Protein AF-A0A4S2KCW3-F1 (afdb_monomer)

Mean predicted aligned error: 10.36 Å

Secondary structure (DSSP, 8-state):
-HHHHHHHHHHTT-HHHHHHHHHHH-HHHHHSPPPTTT---HHHHHHHHT-HHHHHHHHHHHHHIIIIITSHHHHHHHHHHHHHHTT-HHHHHHHHHHHHHHHHHTT-HHHHHHHHHHHHHHHTTSSS-S-----

InterPro domains:
  IPR002110 Ankyrin repeat [PF12796] (7-97)
  IPR002110 Ankyrin repeat [SM00248] (1-30)
  IPR002110 Ankyrin repeat [SM00248] (38-68)
  IPR036770 Ankyrin repeat-containing domain superfamily [G3DSA:1.25.40.20] (1-129)
  IPR036770 Ankyrin repeat-containing domain superfamily [SSF48403] (3-117)

Solvent-accessible surface area (backbone atoms only — not comparable to full-atom values): 7385 Å² total; per-residue (Å²): 124,69,55,61,56,52,41,49,26,29,52,72,48,36,41,66,60,45,50,54,47,28,75,72,63,36,30,58,66,59,30,60,46,46,37,91,88,77,65,42,37,38,63,45,43,16,23,55,55,50,23,50,63,40,45,51,51,44,35,73,51,45,32,57,71,59,40,42,61,67,48,50,77,66,48,41,50,48,31,53,48,36,8,58,77,62,66,20,59,67,42,47,52,51,51,48,56,52,49,30,54,48,24,58,75,71,66,38,61,72,61,24,54,55,46,50,53,51,51,54,58,54,65,67,65,79,80,78,85,89,86,88,86,90,132

Radius of gyration: 16.73 Å; Cα contacts (8 Å, |Δi|>4): 155; chains: 1; bounding box: 40×28×60 Å

pLDDT: mean 73.14, std 10.76, range [40.44, 87.62]

Organism: NCBI:txid300112

Foldseek 3Di:
DVQCQLLVCLLVLPLPSLVVCCVVPFLLVSLPRARPVPRATSLLSNLLNLNLSSNCSSCVGQNCVSSCCVVDP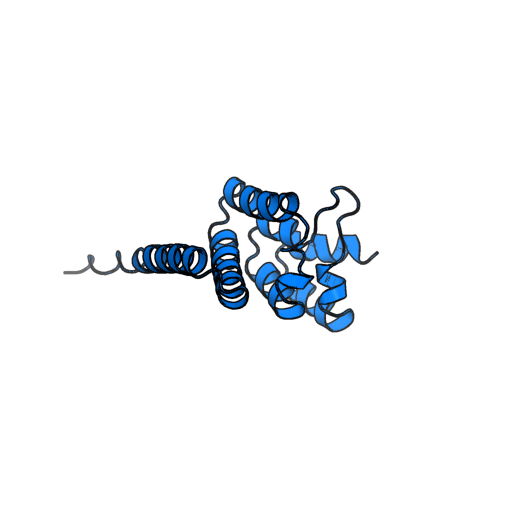VRVVSSCVSNVVNVSVSSVLVVLVSVLVVCVVVVVVVSNVVSVVVNVVVVVVPPPDDPPDDD

Nearest PDB structures (foldseek):
  4bsz-assembly1_B  TM=7.078E-01  e=1.217E-01  Saccharomyces cerevisiae W303
  4gyo-assembly3_B  TM=3.648E-01  e=5.103E+00  Bacillus subtilis subsp. subtilis str. 168
  4gyo-assembly2_A  TM=3.623E-01  e=5.360E+00  Bacillus subtilis subsp. subtilis str. 168

Structure (mmCIF, N/CA/C/O backbone):
data_AF-A0A4S2KCW3-F1
#
_entry.id   AF-A0A4S2KCW3-F1
#
loop_
_atom_site.group_PDB
_atom_site.id
_atom_site.type_symbol
_atom_site.label_atom_id
_atom_site.label_alt_id
_atom_site.label_comp_id
_atom_site.label_asym_id
_atom_site.label_entity_id
_atom_site.label_seq_id
_atom_site.pdbx_PDB_ins_code
_atom_site.Cartn_x
_atom_site.Cartn_y
_atom_site.Cartn_z
_atom_site.occupancy
_atom_site.B_iso_or_equiv
_atom_site.auth_seq_id
_atom_site.auth_comp_id
_atom_site.auth_asym_id
_atom_site.auth_atom_id
_atom_site.pdbx_PDB_model_num
ATOM 1 N N . ASN A 1 1 ? -4.212 -3.867 21.938 1.00 51.47 1 ASN A N 1
ATOM 2 C CA . ASN A 1 1 ? -3.133 -4.257 21.004 1.00 51.47 1 ASN A CA 1
ATOM 3 C C . ASN A 1 1 ? -3.520 -3.880 19.581 1.00 51.47 1 ASN A C 1
ATOM 5 O O . ASN A 1 1 ? -4.220 -4.643 18.932 1.00 51.47 1 ASN A O 1
ATOM 9 N N . LEU A 1 2 ? -3.117 -2.688 19.122 1.00 57.19 2 LEU A N 1
ATOM 10 C CA . LEU A 1 2 ? -3.428 -2.172 17.776 1.00 57.19 2 LEU A CA 1
ATOM 11 C C . LEU A 1 2 ? -2.766 -3.008 16.664 1.00 57.19 2 LEU A C 1
ATOM 13 O O . LEU A 1 2 ? -3.292 -3.110 15.560 1.00 57.19 2 LEU A O 1
ATOM 17 N N . PHE A 1 3 ? -1.643 -3.648 17.009 1.00 63.75 3 PHE A N 1
ATOM 18 C CA . PHE A 1 3 ? -0.796 -4.445 16.127 1.00 63.75 3 PHE A CA 1
ATOM 19 C C . PHE A 1 3 ? -1.596 -5.467 15.314 1.00 63.75 3 PHE A C 1
ATOM 21 O O . PHE A 1 3 ? -1.560 -5.430 14.093 1.00 63.75 3 PHE A O 1
ATOM 28 N N . SER A 1 4 ? -2.394 -6.323 15.956 1.00 71.88 4 SER A N 1
ATOM 29 C CA . SER A 1 4 ? -3.149 -7.356 15.234 1.00 71.88 4 SER A CA 1
ATOM 30 C C . SER A 1 4 ? -4.303 -6.778 14.404 1.00 71.88 4 SER A C 1
ATOM 32 O O . SER A 1 4 ? -4.572 -7.268 13.314 1.00 71.88 4 SER A O 1
ATOM 34 N N . ALA A 1 5 ? -4.945 -5.697 14.862 1.00 79.56 5 ALA A N 1
ATOM 35 C CA . ALA A 1 5 ? -6.100 -5.121 14.171 1.00 79.56 5 ALA A CA 1
ATOM 36 C C . ALA A 1 5 ? -5.727 -4.498 12.816 1.00 79.56 5 ALA A C 1
ATOM 38 O O . ALA A 1 5 ? -6.424 -4.729 11.831 1.00 79.56 5 ALA A O 1
ATOM 39 N N . VAL A 1 6 ? -4.614 -3.755 12.749 1.00 81.00 6 VAL A N 1
ATOM 40 C CA . VAL A 1 6 ? -4.133 -3.157 11.492 1.00 81.00 6 VAL A CA 1
A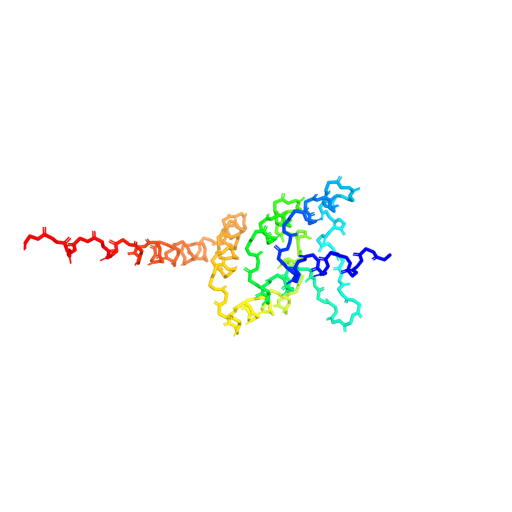TOM 41 C C . VAL A 1 6 ? -3.688 -4.245 10.513 1.00 81.00 6 VAL A C 1
ATOM 43 O O . VAL A 1 6 ? -4.139 -4.249 9.371 1.00 81.00 6 VAL A O 1
ATOM 46 N N . HIS A 1 7 ? -2.868 -5.203 10.961 1.00 79.38 7 HIS A N 1
ATOM 47 C CA . HIS A 1 7 ? -2.424 -6.307 10.104 1.00 79.38 7 HIS A CA 1
ATOM 48 C C . HIS A 1 7 ? -3.601 -7.146 9.605 1.00 79.38 7 HIS A C 1
ATOM 50 O O . HIS A 1 7 ? -3.631 -7.496 8.432 1.00 79.38 7 HIS A O 1
ATOM 56 N N . CYS A 1 8 ? -4.600 -7.418 10.449 1.00 83.44 8 CYS A N 1
ATOM 57 C CA . CYS A 1 8 ? -5.781 -8.173 10.047 1.00 83.44 8 CYS A CA 1
ATOM 58 C C . CYS A 1 8 ? -6.649 -7.388 9.051 1.00 83.44 8 CYS A C 1
ATOM 60 O O . CYS A 1 8 ? -7.092 -7.962 8.063 1.00 83.44 8 CYS A O 1
ATOM 62 N N . ALA A 1 9 ? -6.833 -6.076 9.244 1.00 85.81 9 ALA A N 1
ATOM 63 C CA . ALA A 1 9 ? -7.553 -5.231 8.289 1.00 85.81 9 ALA A CA 1
ATOM 64 C C . ALA A 1 9 ? -6.868 -5.209 6.915 1.00 85.81 9 ALA A C 1
ATOM 66 O O . ALA A 1 9 ? -7.537 -5.332 5.891 1.00 85.81 9 ALA A O 1
ATOM 67 N N . VAL A 1 10 ? -5.538 -5.103 6.893 1.00 82.69 10 VAL A N 1
ATOM 68 C CA . VAL A 1 10 ? -4.749 -5.122 5.658 1.00 82.69 10 VAL A CA 1
ATOM 69 C C . VAL A 1 10 ? -4.763 -6.502 5.000 1.00 82.69 10 VAL A C 1
ATOM 71 O O . VAL A 1 10 ? -5.007 -6.588 3.801 1.00 82.69 10 VAL A O 1
ATOM 74 N N . TYR A 1 11 ? -4.574 -7.568 5.780 1.00 81.88 11 TYR A N 1
ATOM 75 C CA . TYR A 1 11 ? -4.618 -8.955 5.311 1.00 81.88 11 TYR A CA 1
ATOM 76 C C . TYR A 1 11 ? -5.981 -9.319 4.714 1.00 81.88 11 TYR A C 1
ATOM 78 O O . TYR A 1 11 ? -6.052 -9.973 3.681 1.00 81.88 11 TYR A O 1
ATOM 86 N N . GLN A 1 12 ? -7.071 -8.847 5.325 1.00 84.81 12 GLN A N 1
ATOM 87 C CA . GLN A 1 12 ? -8.424 -9.010 4.786 1.00 84.81 12 GLN A CA 1
ATOM 88 C C . GLN A 1 12 ? -8.738 -8.053 3.623 1.00 84.81 12 GLN A C 1
ATOM 90 O O . GLN A 1 12 ? -9.825 -8.118 3.057 1.00 84.81 12 GLN A O 1
ATOM 95 N N . GLY A 1 13 ? -7.836 -7.127 3.285 1.00 83.00 13 GLY A N 1
ATOM 96 C CA . GLY A 1 13 ? -8.061 -6.119 2.250 1.00 83.00 13 GLY A CA 1
ATOM 97 C C . GLY A 1 13 ? -9.137 -5.082 2.598 1.00 83.00 13 GLY A C 1
ATOM 98 O O . GLY A 1 13 ? -9.658 -4.401 1.714 1.00 83.00 13 GLY A O 1
ATOM 99 N N . SER A 1 14 ? -9.478 -4.930 3.880 1.00 87.62 14 SER A N 1
ATOM 100 C CA . SER A 1 14 ? -10.515 -4.007 4.339 1.00 87.62 14 SER A CA 1
ATOM 101 C C . SER A 1 14 ? -9.985 -2.577 4.456 1.00 87.62 14 SER A C 1
ATOM 103 O O . SER A 1 14 ? -9.584 -2.107 5.526 1.00 87.62 14 SER A O 1
ATOM 105 N N . ALA A 1 15 ? -10.037 -1.859 3.334 1.00 85.81 15 ALA A N 1
ATOM 106 C CA . ALA A 1 15 ? -9.696 -0.440 3.251 1.00 85.81 15 ALA A CA 1
ATOM 107 C C . ALA A 1 15 ? -10.524 0.421 4.223 1.00 85.81 15 ALA A C 1
ATOM 109 O O . ALA A 1 15 ? -9.993 1.332 4.845 1.00 85.81 15 ALA A O 1
ATOM 110 N N . HIS A 1 16 ? -11.802 0.084 4.421 1.00 87.00 16 HIS A N 1
ATOM 111 C CA . HIS A 1 16 ? -12.693 0.839 5.302 1.00 87.00 16 HIS A CA 1
ATOM 112 C C . HIS A 1 16 ? -12.289 0.730 6.780 1.00 87.00 16 HIS A C 1
ATOM 114 O O . HIS A 1 16 ? -12.230 1.727 7.497 1.00 87.00 16 HIS A O 1
ATOM 120 N N . CYS A 1 17 ? -11.947 -0.479 7.244 1.00 87.06 17 CYS A N 1
ATOM 121 C CA . CYS A 1 17 ? -11.427 -0.662 8.600 1.00 87.06 17 CYS A CA 1
ATOM 122 C C . CYS A 1 17 ? -10.112 0.099 8.790 1.00 87.06 17 CYS A C 1
ATOM 124 O O . CYS A 1 17 ? -9.888 0.694 9.845 1.00 87.06 17 CYS A O 1
ATOM 126 N N . LEU A 1 18 ? -9.264 0.098 7.761 1.00 84.94 18 LEU A N 1
ATOM 127 C CA . LEU A 1 18 ? -7.993 0.804 7.774 1.00 84.94 18 LEU A CA 1
ATOM 128 C C . LEU A 1 18 ? -8.177 2.326 7.823 1.00 84.94 18 LEU A C 1
ATOM 130 O O . LEU A 1 18 ? -7.511 2.977 8.619 1.00 84.94 18 LEU A O 1
ATOM 134 N N . GLU A 1 19 ? -9.117 2.892 7.063 1.00 87.06 19 GLU A N 1
ATOM 135 C CA . GLU A 1 19 ? -9.470 4.318 7.138 1.00 87.06 19 GLU A CA 1
ATOM 136 C C . GLU A 1 19 ? -9.949 4.720 8.529 1.00 87.06 19 GLU A C 1
ATOM 138 O O . GLU A 1 19 ? -9.500 5.731 9.065 1.00 87.06 19 GLU A O 1
ATOM 143 N N . LEU A 1 20 ? -10.819 3.921 9.152 1.00 87.25 20 LEU A N 1
ATOM 144 C CA . LEU A 1 20 ? -11.282 4.191 10.514 1.00 87.25 20 LEU A CA 1
ATOM 145 C C . LEU A 1 20 ? -10.122 4.171 11.515 1.00 87.25 20 LEU A C 1
ATOM 147 O O . LEU A 1 20 ? -10.069 5.011 12.414 1.00 87.25 20 LEU A O 1
ATOM 151 N N . LEU A 1 21 ? -9.176 3.242 11.352 1.00 85.12 21 LEU A N 1
ATOM 152 C CA . LEU A 1 21 ? -7.959 3.175 12.163 1.00 85.12 21 LEU A CA 1
ATOM 153 C C . LEU A 1 21 ? -7.070 4.408 11.941 1.00 85.12 21 LEU A C 1
ATOM 155 O O . LEU A 1 21 ? -6.631 5.013 12.919 1.00 85.12 21 LEU A O 1
ATOM 159 N N . ILE A 1 22 ? -6.860 4.821 10.689 1.00 86.06 22 ILE A N 1
ATOM 160 C CA . ILE A 1 22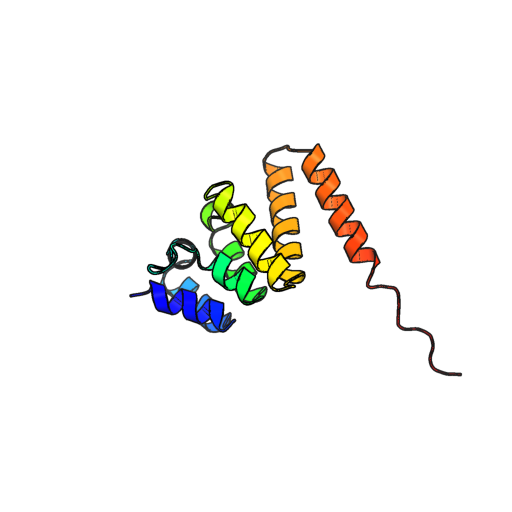 ? -6.087 6.021 10.331 1.00 86.06 22 ILE A CA 1
ATOM 161 C C . ILE A 1 22 ? -6.746 7.275 10.914 1.00 86.06 22 ILE A C 1
ATOM 163 O O . ILE A 1 22 ? -6.062 8.097 11.514 1.00 86.06 22 ILE A O 1
ATOM 167 N N . ASN A 1 23 ? -8.069 7.406 10.813 1.00 86.56 23 ASN A N 1
ATOM 168 C CA . ASN A 1 23 ? -8.805 8.556 11.337 1.00 86.56 23 ASN A CA 1
ATOM 169 C C . ASN A 1 23 ? -8.788 8.611 12.875 1.00 86.56 23 ASN A C 1
ATOM 171 O O . ASN A 1 23 ? -8.770 9.685 13.468 1.00 86.56 23 ASN A O 1
ATOM 175 N N . LYS A 1 24 ? -8.785 7.450 13.542 1.00 85.31 24 LYS A N 1
ATOM 176 C CA . LYS A 1 24 ? -8.852 7.361 15.008 1.00 85.31 24 LYS A CA 1
ATOM 177 C C . LYS A 1 24 ? -7.488 7.461 15.694 1.00 85.31 24 LYS A C 1
ATOM 179 O O . LYS A 1 24 ? -7.421 7.966 16.811 1.00 85.31 24 LYS A O 1
ATOM 184 N N . PHE A 1 25 ? -6.430 6.944 15.069 1.00 81.00 25 PHE A N 1
ATOM 185 C CA . PHE A 1 25 ? -5.090 6.832 15.667 1.00 81.00 25 PHE A CA 1
ATOM 186 C C . PHE A 1 25 ? -4.008 7.620 14.914 1.00 81.00 25 PHE A C 1
ATOM 188 O O .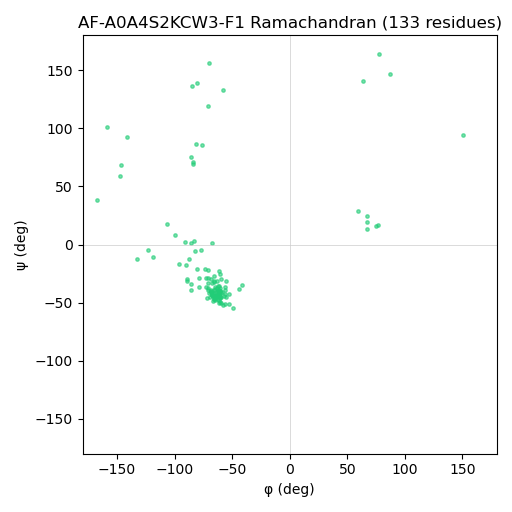 PHE A 1 25 ? -2.907 7.781 15.435 1.00 81.00 25 PHE A O 1
ATOM 195 N N . GLY A 1 26 ? -4.313 8.132 13.721 1.00 80.12 26 GLY A N 1
ATOM 196 C CA . GLY A 1 26 ? -3.363 8.792 12.829 1.00 80.12 26 GLY A CA 1
ATOM 197 C C . GLY A 1 26 ? -2.633 7.804 11.916 1.00 80.12 26 GLY A C 1
ATOM 198 O O . GLY A 1 26 ? -2.333 6.674 12.303 1.00 80.12 26 GLY A O 1
ATOM 199 N N . GLY A 1 27 ? -2.305 8.243 10.697 1.00 77.44 27 GLY A N 1
ATOM 200 C CA . GLY A 1 27 ? -1.630 7.411 9.692 1.00 77.44 27 GLY A CA 1
ATOM 201 C C . GLY A 1 27 ? -0.312 6.815 10.185 1.00 77.44 27 GLY A C 1
ATOM 202 O O . GLY A 1 27 ? -0.052 5.627 10.010 1.00 77.44 27 GLY A O 1
ATOM 203 N N . GLN A 1 28 ? 0.495 7.609 10.889 1.00 73.94 28 GLN A N 1
ATOM 204 C CA . GLN A 1 28 ? 1.797 7.171 11.396 1.00 73.94 28 GLN A CA 1
ATOM 205 C C . GLN A 1 28 ? 1.686 6.014 12.400 1.00 73.94 28 GLN A C 1
ATOM 207 O O . GLN A 1 28 ? 2.508 5.100 12.379 1.00 73.94 28 GLN A O 1
ATOM 212 N N . ALA A 1 29 ? 0.635 5.998 13.226 1.00 76.31 29 ALA A N 1
ATOM 213 C CA . ALA A 1 29 ? 0.374 4.907 14.165 1.00 76.31 29 ALA A CA 1
ATOM 214 C C . ALA A 1 29 ? -0.083 3.614 13.469 1.00 76.31 29 ALA A C 1
ATOM 216 O O . ALA A 1 29 ? 0.054 2.533 14.039 1.00 76.31 29 ALA A O 1
ATOM 217 N N . VAL A 1 30 ? -0.619 3.718 12.249 1.00 77.75 30 VAL A N 1
ATOM 218 C CA . VAL A 1 30 ? -1.065 2.587 11.423 1.00 77.75 30 VAL A CA 1
ATOM 219 C C . VAL A 1 30 ? 0.068 2.048 10.548 1.00 77.75 30 VAL A C 1
ATOM 221 O O . VAL A 1 30 ? 0.115 0.847 10.310 1.00 77.75 30 VAL A O 1
ATOM 224 N N . ALA A 1 31 ? 1.003 2.893 10.106 1.00 73.00 31 ALA A N 1
ATOM 225 C CA . ALA A 1 31 ? 2.105 2.485 9.230 1.00 73.00 31 ALA A CA 1
ATOM 226 C C . ALA A 1 31 ? 3.365 2.001 9.968 1.00 73.00 31 ALA A C 1
ATOM 228 O O . ALA A 1 31 ? 4.079 1.141 9.463 1.00 73.00 31 ALA A O 1
ATOM 229 N N . ALA A 1 32 ? 3.630 2.512 11.174 1.00 70.31 32 ALA A N 1
ATOM 230 C CA . ALA A 1 32 ? 4.787 2.123 11.983 1.00 70.31 32 ALA A CA 1
ATOM 231 C C . ALA A 1 32 ? 4.765 0.718 12.643 1.00 70.31 32 ALA A C 1
ATOM 233 O O . ALA A 1 32 ? 5.852 0.189 12.905 1.00 70.31 32 ALA A O 1
ATOM 234 N N . PRO A 1 33 ? 3.614 0.107 13.001 1.00 71.00 33 PRO A N 1
ATOM 235 C CA . PRO A 1 33 ? 3.611 -1.085 13.834 1.00 71.00 33 PRO A CA 1
ATOM 236 C C . PRO A 1 33 ? 4.141 -2.287 13.058 1.00 71.00 33 PRO A C 1
ATOM 238 O O . PRO A 1 33 ? 3.543 -2.704 12.076 1.00 71.00 33 PRO A O 1
ATOM 241 N N . ARG A 1 34 ? 5.235 -2.884 13.534 1.00 70.56 34 ARG A N 1
ATOM 242 C CA . ARG A 1 34 ? 5.715 -4.174 13.032 1.00 70.56 34 ARG A CA 1
ATOM 243 C C . ARG A 1 34 ? 4.928 -5.307 13.674 1.00 70.56 34 ARG A C 1
ATOM 245 O O . ARG A 1 34 ? 4.644 -5.272 14.874 1.00 70.56 34 ARG A O 1
ATOM 252 N N . ASP A 1 35 ? 4.586 -6.307 12.878 1.00 68.75 35 ASP A N 1
ATOM 253 C CA . ASP A 1 35 ? 4.010 -7.546 13.364 1.00 68.75 35 ASP A CA 1
ATOM 254 C C . ASP A 1 35 ? 4.957 -8.202 14.377 1.00 68.75 35 ASP A C 1
ATOM 256 O O . ASP A 1 35 ? 6.164 -8.292 14.156 1.00 68.75 35 ASP A O 1
ATOM 260 N N . SER A 1 36 ? 4.419 -8.638 15.512 1.00 60.53 36 SER A N 1
ATOM 261 C CA . SER A 1 36 ? 5.234 -9.185 16.603 1.00 60.53 36 SER A CA 1
ATOM 262 C C . SER A 1 36 ? 5.776 -10.582 16.290 1.00 60.53 36 SER A C 1
ATOM 264 O O . SER A 1 36 ? 6.760 -10.995 16.895 1.00 60.53 36 SER A O 1
ATOM 266 N N . SER A 1 37 ? 5.153 -11.298 15.351 1.00 63.22 37 SER A N 1
ATOM 267 C CA . SER A 1 37 ? 5.544 -12.646 14.924 1.00 63.22 37 SER A CA 1
ATOM 268 C C . SER A 1 37 ? 6.627 -12.633 13.847 1.00 63.22 37 SER A C 1
ATOM 270 O O . SER A 1 37 ? 7.526 -13.469 13.882 1.00 63.22 37 SER A O 1
ATOM 272 N N . CYS A 1 38 ? 6.561 -11.696 12.899 1.00 61.69 38 CYS A N 1
ATOM 273 C CA . CYS A 1 38 ? 7.458 -11.681 11.737 1.00 61.69 38 CYS A CA 1
ATOM 274 C C . CYS A 1 38 ? 8.273 -10.387 11.576 1.00 61.69 38 CYS A C 1
ATOM 276 O O . CYS A 1 38 ? 9.104 -10.298 10.677 1.00 61.69 38 CYS A O 1
ATOM 278 N N . GLY A 1 39 ? 8.052 -9.365 12.408 1.00 67.25 39 GLY A N 1
ATOM 279 C CA . GLY A 1 39 ? 8.727 -8.065 12.289 1.00 67.25 39 GLY A CA 1
ATOM 280 C C . GLY A 1 39 ? 8.332 -7.267 11.037 1.00 67.25 39 GLY A C 1
ATOM 281 O O . GLY A 1 39 ? 9.000 -6.286 10.687 1.00 67.25 39 GLY A O 1
ATOM 282 N N . LEU A 1 40 ? 7.262 -7.685 10.358 1.00 70.94 40 LEU A N 1
ATOM 283 C CA . LEU A 1 40 ? 6.806 -7.139 9.085 1.00 70.94 40 LEU A CA 1
ATOM 284 C C . LEU A 1 40 ? 5.919 -5.915 9.304 1.00 70.94 40 LEU A C 1
ATOM 286 O O . LEU A 1 40 ? 5.047 -5.922 10.160 1.00 70.94 40 LEU A O 1
ATOM 290 N N . LEU A 1 41 ? 6.131 -4.864 8.517 1.00 77.06 41 LEU A N 1
ATOM 291 C CA . LEU A 1 41 ? 5.201 -3.735 8.445 1.00 77.06 41 LEU A CA 1
ATOM 292 C C . LEU A 1 41 ? 3.884 -4.129 7.753 1.00 77.06 41 LEU A C 1
ATOM 294 O O . LEU A 1 41 ? 3.910 -5.008 6.885 1.00 77.06 41 LEU A O 1
ATOM 298 N N . PRO A 1 42 ? 2.776 -3.413 8.020 1.00 76.06 42 PRO A N 1
ATOM 299 C CA . PRO A 1 42 ? 1.496 -3.653 7.366 1.00 76.06 42 PRO A CA 1
ATOM 300 C C . PRO A 1 42 ? 1.589 -3.599 5.840 1.00 76.06 42 PRO A C 1
ATOM 302 O O . PRO A 1 42 ? 0.907 -4.365 5.171 1.00 76.06 42 PRO A O 1
ATOM 305 N N . LEU A 1 43 ? 2.491 -2.788 5.280 1.00 77.19 43 LEU A N 1
ATOM 306 C CA . LEU A 1 43 ? 2.719 -2.732 3.835 1.00 77.19 43 LEU A CA 1
ATOM 307 C C . LEU A 1 43 ? 3.239 -4.064 3.245 1.00 77.19 43 LEU A C 1
ATOM 309 O O . LEU A 1 43 ? 2.902 -4.399 2.118 1.00 77.19 43 LEU A O 1
ATOM 313 N N . HIS A 1 44 ? 4.005 -4.873 3.991 1.00 77.44 44 HIS A N 1
ATOM 314 C CA . HIS A 1 44 ? 4.433 -6.202 3.514 1.00 77.44 44 HIS A CA 1
ATOM 315 C C . HIS A 1 44 ? 3.272 -7.196 3.477 1.00 77.44 44 HIS A C 1
ATOM 317 O O . HIS A 1 44 ? 3.182 -8.039 2.582 1.00 77.44 44 HIS A O 1
ATOM 323 N N . VAL A 1 45 ? 2.386 -7.104 4.473 1.00 77.75 45 VAL A N 1
ATOM 324 C CA . VAL A 1 45 ? 1.168 -7.914 4.523 1.00 77.75 45 VAL A CA 1
ATOM 325 C C . VAL A 1 45 ? 0.245 -7.519 3.378 1.00 77.75 45 VAL A C 1
ATOM 327 O O . VAL A 1 45 ? -0.319 -8.395 2.734 1.00 77.75 45 VAL A O 1
ATOM 330 N N . GLU A 1 46 ? 0.155 -6.225 3.069 1.00 79.50 46 GLU A N 1
ATOM 331 C CA . GLU A 1 46 ? -0.570 -5.731 1.902 1.00 79.50 46 GLU A CA 1
ATOM 332 C C . GLU A 1 46 ? 0.008 -6.287 0.603 1.00 79.50 46 GLU A C 1
ATOM 334 O O . GLU A 1 46 ? -0.748 -6.860 -0.169 1.00 79.50 46 GLU A O 1
ATOM 339 N N . ALA A 1 47 ? 1.325 -6.208 0.401 1.00 76.94 47 ALA A N 1
ATOM 340 C CA . ALA A 1 47 ? 1.983 -6.737 -0.793 1.00 76.94 47 ALA A CA 1
ATOM 341 C C . ALA A 1 47 ? 1.767 -8.249 -0.972 1.00 76.94 47 ALA A C 1
ATOM 343 O O . ALA A 1 47 ? 1.732 -8.748 -2.094 1.00 76.94 47 ALA A O 1
ATOM 344 N N . SER A 1 48 ? 1.594 -8.982 0.131 1.00 75.25 48 SER A N 1
ATOM 345 C CA . SER A 1 48 ? 1.231 -10.403 0.099 1.00 75.25 48 SER A CA 1
ATOM 346 C C . SER A 1 48 ? -0.262 -10.618 -0.181 1.00 75.25 48 SER A C 1
ATOM 348 O O . SER A 1 48 ? -0.628 -11.562 -0.873 1.00 75.25 48 SER A O 1
ATOM 350 N N . ALA A 1 49 ? -1.128 -9.746 0.341 1.00 78.94 49 ALA A N 1
ATOM 351 C CA . ALA A 1 49 ? -2.578 -9.806 0.159 1.00 78.94 49 ALA A CA 1
ATOM 352 C C . ALA A 1 49 ? -3.060 -9.221 -1.185 1.00 78.94 49 ALA A C 1
ATOM 354 O O . ALA A 1 49 ? -4.165 -9.537 -1.618 1.00 78.94 49 ALA A O 1
ATOM 355 N N . GLY A 1 50 ? -2.267 -8.363 -1.833 1.00 73.81 50 GLY A N 1
ATOM 356 C CA . GLY A 1 50 ? -2.628 -7.664 -3.069 1.00 73.81 50 GLY A CA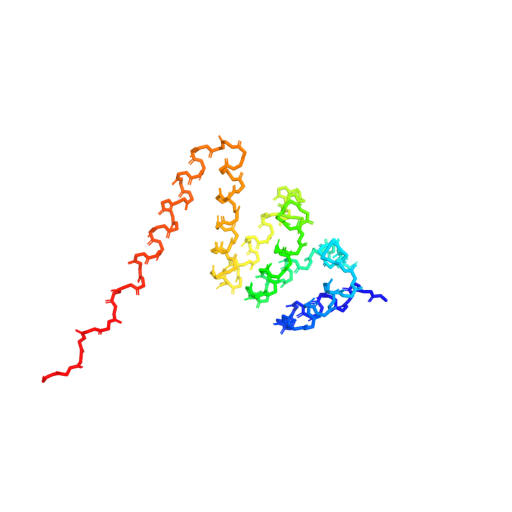 1
ATOM 357 C C . GLY A 1 50 ? -3.584 -6.486 -2.900 1.00 73.81 50 GLY A C 1
ATOM 358 O O . GLY A 1 50 ? -4.237 -6.074 -3.861 1.00 73.81 50 GLY A O 1
ATOM 359 N N . SER A 1 51 ? -3.744 -5.960 -1.685 1.00 81.31 51 SER A N 1
ATOM 360 C CA . SER A 1 51 ? -4.739 -4.916 -1.418 1.00 81.31 51 SER A CA 1
ATOM 361 C C . SER A 1 51 ? -4.220 -3.504 -1.711 1.00 81.31 51 SER A C 1
ATOM 363 O O . SER A 1 51 ? -4.008 -2.682 -0.815 1.00 81.31 51 SER A O 1
ATOM 365 N N . VAL A 1 52 ? -4.138 -3.187 -3.004 1.00 81.12 52 VAL A N 1
ATOM 366 C CA . VAL A 1 52 ? -3.742 -1.884 -3.581 1.00 81.12 52 VAL A CA 1
ATOM 367 C C . VAL A 1 52 ? -4.406 -0.699 -2.868 1.00 81.12 52 VAL A C 1
ATOM 369 O O . VAL A 1 52 ? -3.793 0.349 -2.659 1.00 81.12 52 VAL A O 1
ATOM 372 N N . LYS A 1 53 ? -5.677 -0.853 -2.470 1.00 83.94 53 LYS A N 1
ATOM 373 C CA . LYS A 1 53 ? -6.436 0.178 -1.746 1.00 83.94 53 LYS A CA 1
ATOM 374 C C . LYS A 1 53 ? -5.855 0.438 -0.358 1.00 83.94 53 LYS A C 1
ATOM 376 O O . LYS A 1 53 ? -5.657 1.594 0.006 1.00 83.94 53 LYS A O 1
ATOM 381 N N . CYS A 1 54 ? -5.555 -0.615 0.401 1.00 83.19 54 CYS A N 1
ATOM 382 C CA . CYS A 1 54 ? -4.905 -0.494 1.703 1.00 83.19 54 CYS A CA 1
ATOM 383 C C . CYS A 1 54 ? -3.507 0.125 1.564 1.00 83.19 54 CYS A C 1
ATOM 385 O O . CYS A 1 54 ? -3.155 1.001 2.354 1.00 83.19 54 CYS A O 1
ATOM 387 N N . ALA A 1 55 ? -2.754 -0.259 0.527 1.00 79.94 55 ALA A N 1
ATOM 388 C CA . ALA A 1 55 ? -1.439 0.305 0.221 1.00 79.94 55 ALA A CA 1
ATOM 389 C C . ALA A 1 55 ? -1.524 1.817 0.003 1.00 79.94 55 ALA A C 1
ATOM 391 O O . ALA A 1 55 ? -0.829 2.588 0.667 1.00 79.94 55 ALA A O 1
ATOM 392 N N . ARG A 1 56 ? -2.433 2.249 -0.887 1.00 82.75 56 ARG A N 1
ATOM 393 C CA . ARG A 1 56 ? -2.669 3.668 -1.188 1.00 82.75 56 ARG A CA 1
ATOM 394 C C . ARG A 1 56 ? -3.074 4.444 0.055 1.00 82.75 56 ARG A C 1
ATOM 396 O O . ARG A 1 56 ? -2.572 5.542 0.241 1.00 82.75 56 ARG A O 1
ATOM 403 N N . LEU A 1 57 ? -3.924 3.891 0.917 1.00 84.38 57 LEU A N 1
ATOM 404 C CA . LEU A 1 57 ? -4.333 4.557 2.156 1.00 84.38 57 LEU A CA 1
ATOM 405 C C . LEU A 1 57 ? -3.166 4.755 3.126 1.00 84.38 57 LEU A C 1
ATOM 407 O O . LEU A 1 57 ? -2.984 5.859 3.636 1.00 84.38 57 LEU A O 1
ATOM 411 N N . ILE A 1 58 ? -2.349 3.722 3.348 1.00 79.94 58 ILE A N 1
ATOM 412 C CA . ILE A 1 58 ? -1.169 3.813 4.221 1.00 79.94 58 ILE A CA 1
ATOM 413 C C . ILE A 1 58 ? -0.195 4.851 3.659 1.00 79.94 58 ILE A C 1
ATOM 415 O O . ILE A 1 58 ? 0.192 5.780 4.368 1.00 79.94 58 ILE A O 1
ATOM 419 N N . LEU A 1 59 ? 0.132 4.744 2.370 1.00 78.88 59 LEU A N 1
ATOM 420 C CA . LEU A 1 59 ? 1.039 5.658 1.678 1.00 78.88 59 LEU A CA 1
ATOM 421 C C . LEU A 1 59 ? 0.522 7.099 1.666 1.00 78.88 59 LEU A C 1
ATOM 423 O O . LEU A 1 59 ? 1.288 8.015 1.939 1.00 78.88 59 LEU A O 1
ATOM 427 N N . ASN A 1 60 ? -0.768 7.321 1.419 1.00 82.12 60 ASN A N 1
ATOM 428 C CA . ASN A 1 60 ? -1.363 8.657 1.442 1.00 82.12 60 ASN A CA 1
ATOM 429 C C . ASN A 1 60 ? -1.405 9.247 2.860 1.00 82.12 60 ASN A C 1
ATOM 431 O O . ASN A 1 60 ? -1.339 10.459 3.032 1.00 82.12 60 ASN A O 1
ATOM 435 N N . SER A 1 61 ? -1.508 8.397 3.884 1.00 80.94 61 SER A N 1
ATOM 436 C CA . SER A 1 61 ? -1.619 8.847 5.272 1.00 80.94 61 SER A CA 1
ATOM 437 C C . SER A 1 61 ? -0.292 9.265 5.911 1.00 80.94 61 SER A C 1
ATOM 439 O O . SER A 1 61 ? -0.305 10.093 6.820 1.00 80.94 61 SER A O 1
ATOM 441 N N . VAL A 1 62 ? 0.844 8.700 5.481 1.00 73.62 62 VAL A N 1
ATOM 442 C CA . VAL A 1 62 ? 2.158 8.960 6.114 1.00 73.62 62 VAL A CA 1
ATOM 443 C C . VAL A 1 62 ? 3.266 9.284 5.114 1.00 73.62 62 VAL A C 1
ATOM 445 O O . VAL A 1 62 ? 4.329 9.755 5.504 1.00 73.62 62 VAL A O 1
ATOM 448 N N . GLY A 1 63 ? 3.039 9.062 3.824 1.00 68.38 63 GLY A N 1
ATOM 449 C CA . GLY A 1 63 ? 4.073 9.136 2.801 1.00 68.38 63 GLY A CA 1
ATOM 450 C C . GLY A 1 63 ? 4.978 7.892 2.772 1.00 68.38 63 GLY A C 1
ATOM 451 O O . GLY A 1 63 ? 5.013 7.099 3.715 1.00 68.38 63 GLY A O 1
ATOM 452 N N . PRO A 1 64 ? 5.742 7.706 1.685 1.00 64.69 64 PRO A N 1
ATOM 453 C CA . PRO A 1 64 ? 6.561 6.520 1.440 1.00 64.69 64 PRO A CA 1
ATOM 454 C C . PRO A 1 64 ? 7.780 6.467 2.368 1.00 64.69 64 PRO A C 1
ATOM 456 O O . PRO A 1 64 ? 8.226 5.385 2.734 1.00 64.69 64 PRO A O 1
ATOM 459 N N . GLU A 1 65 ? 8.289 7.622 2.801 1.00 59.78 65 GLU A N 1
ATOM 460 C CA . GLU A 1 65 ? 9.396 7.716 3.760 1.00 59.78 65 GLU A CA 1
ATOM 461 C C . GLU A 1 65 ? 9.034 7.039 5.089 1.00 59.78 65 GLU A C 1
ATOM 463 O O . GLU A 1 65 ? 9.744 6.167 5.592 1.00 59.78 65 GLU A O 1
ATOM 468 N N . LEU A 1 66 ? 7.863 7.399 5.622 1.00 59.53 66 LEU A N 1
ATOM 469 C CA . LEU A 1 66 ? 7.393 6.974 6.938 1.00 59.53 66 LEU A CA 1
ATOM 470 C C . LEU A 1 66 ? 6.580 5.676 6.901 1.00 59.53 66 LEU A C 1
ATOM 472 O O . LEU A 1 66 ? 6.459 5.014 7.930 1.00 59.53 66 LEU A O 1
ATOM 476 N N . ALA A 1 67 ? 6.083 5.258 5.731 1.00 60.16 67 ALA A N 1
ATOM 477 C CA . ALA A 1 67 ? 5.476 3.938 5.530 1.00 60.16 67 ALA A CA 1
ATOM 478 C C . ALA A 1 67 ? 6.489 2.779 5.640 1.00 60.16 67 ALA A C 1
ATOM 480 O O . ALA A 1 67 ? 6.132 1.616 5.459 1.00 60.16 67 ALA A O 1
ATOM 481 N N . GLY A 1 68 ? 7.759 3.090 5.917 1.00 58.19 68 GLY A N 1
ATOM 482 C CA . GLY A 1 68 ? 8.832 2.120 6.082 1.00 58.19 68 GLY A CA 1
ATOM 483 C C . GLY A 1 68 ? 9.322 1.521 4.769 1.00 58.19 68 GLY A C 1
ATOM 484 O O . GLY A 1 68 ? 10.065 0.543 4.790 1.00 58.19 68 GLY A O 1
ATOM 485 N N . LEU A 1 69 ? 8.996 2.146 3.633 1.00 57.53 69 LEU A N 1
ATOM 486 C CA . LEU A 1 69 ? 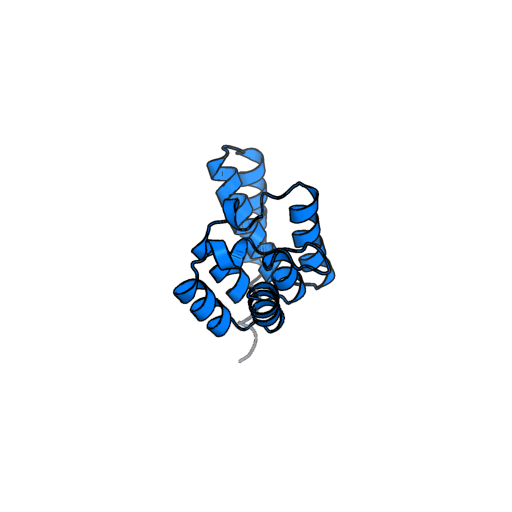9.630 1.850 2.347 1.00 57.53 69 LEU A CA 1
ATOM 487 C C . LEU A 1 69 ? 11.139 2.147 2.391 1.00 57.53 69 LEU A C 1
ATOM 489 O O . LEU A 1 69 ? 11.878 1.583 1.598 1.00 57.53 69 LEU A O 1
ATOM 493 N N . GLU A 1 70 ? 11.611 3.005 3.302 1.00 51.06 70 GLU A N 1
ATOM 494 C CA . GLU A 1 70 ? 13.043 3.235 3.558 1.00 51.06 70 GLU A CA 1
ATOM 495 C C . GLU A 1 70 ? 13.639 2.339 4.655 1.00 51.06 70 GLU A C 1
ATOM 497 O O . GLU A 1 70 ? 14.825 2.457 4.961 1.00 51.06 70 GLU A O 1
ATOM 502 N N . THR A 1 71 ? 12.869 1.414 5.244 1.00 52.25 71 THR A N 1
ATOM 503 C CA . THR A 1 71 ? 13.418 0.508 6.265 1.00 52.25 71 THR A CA 1
ATOM 504 C C . THR A 1 71 ? 14.259 -0.596 5.637 1.00 52.25 71 THR A C 1
ATOM 506 O O . THR A 1 71 ? 13.781 -1.700 5.406 1.00 52.25 71 THR A O 1
ATOM 509 N N . THR A 1 72 ? 15.531 -0.265 5.409 1.00 52.81 72 THR A N 1
ATOM 510 C CA . THR A 1 72 ? 16.612 -1.160 4.977 1.00 52.81 72 THR A CA 1
ATOM 511 C C . THR A 1 72 ? 16.364 -1.771 3.588 1.00 52.81 72 THR A C 1
ATOM 513 O O . THR A 1 72 ? 15.261 -2.166 3.217 1.00 52.81 72 THR A O 1
ATOM 516 N N . ASP A 1 73 ? 17.417 -1.880 2.790 1.00 57.62 73 ASP A N 1
ATOM 517 C CA . ASP A 1 73 ? 17.459 -2.624 1.518 1.00 57.62 73 ASP A CA 1
ATOM 518 C C . ASP A 1 73 ? 16.734 -3.984 1.590 1.00 57.62 73 ASP A C 1
ATOM 520 O O . ASP A 1 73 ? 16.036 -4.367 0.647 1.00 57.62 73 ASP A O 1
ATOM 524 N N . PHE A 1 74 ? 16.796 -4.661 2.740 1.00 59.09 74 PHE A N 1
ATOM 525 C CA . PHE A 1 74 ? 16.077 -5.907 2.997 1.00 59.09 74 PHE A CA 1
ATOM 526 C C . PHE A 1 74 ? 14.542 -5.776 2.979 1.00 59.09 74 PHE A C 1
ATOM 528 O O . PHE A 1 74 ? 13.885 -6.596 2.346 1.00 59.09 74 PHE A O 1
ATOM 535 N N . GLY A 1 75 ? 13.951 -4.760 3.621 1.00 62.41 75 GLY A N 1
ATOM 536 C CA . GLY A 1 75 ? 12.490 -4.608 3.715 1.00 62.41 75 GLY A CA 1
ATOM 537 C C . GLY A 1 75 ? 11.853 -4.243 2.376 1.00 62.41 75 GLY A C 1
ATOM 538 O O . GLY A 1 75 ? 10.858 -4.831 1.959 1.00 62.41 75 GLY A O 1
ATOM 539 N N . ARG A 1 76 ? 12.494 -3.337 1.634 1.00 65.69 76 ARG A N 1
ATOM 540 C CA . ARG A 1 76 ? 12.054 -2.940 0.288 1.00 65.69 76 ARG A CA 1
ATOM 541 C C . ARG A 1 76 ? 12.107 -4.104 -0.699 1.00 65.69 76 ARG A C 1
ATOM 543 O O . ARG A 1 76 ? 11.168 -4.314 -1.464 1.00 65.69 76 ARG A O 1
ATOM 550 N N . THR A 1 77 ? 13.192 -4.875 -0.641 1.00 65.62 77 THR A N 1
ATOM 551 C CA . THR A 1 77 ? 13.367 -6.076 -1.464 1.00 65.62 77 THR A CA 1
ATOM 552 C C . THR A 1 77 ? 12.353 -7.150 -1.087 1.00 65.62 77 THR A C 1
ATOM 554 O O . THR A 1 77 ? 11.758 -7.746 -1.980 1.00 65.62 77 THR A O 1
ATOM 557 N N . LEU A 1 78 ? 12.085 -7.356 0.210 1.00 67.62 78 LEU A N 1
ATOM 558 C CA . LEU A 1 78 ? 11.047 -8.281 0.674 1.00 67.62 78 LEU A CA 1
ATOM 559 C C . LEU A 1 78 ? 9.666 -7.897 0.147 1.00 67.62 78 LEU A C 1
ATOM 561 O O . LEU A 1 78 ? 8.908 -8.769 -0.255 1.00 67.62 78 LEU A O 1
ATOM 565 N N . LEU A 1 79 ? 9.342 -6.605 0.135 1.00 73.94 79 LEU A N 1
ATOM 566 C CA . LEU A 1 79 ? 8.042 -6.114 -0.312 1.00 73.94 79 LEU A CA 1
ATOM 567 C C . LEU A 1 79 ? 7.814 -6.390 -1.806 1.00 73.94 79 LEU A C 1
ATOM 569 O O . LEU A 1 79 ? 6.784 -6.950 -2.176 1.00 73.94 79 LEU A O 1
ATOM 573 N N . ILE A 1 80 ? 8.807 -6.071 -2.647 1.00 73.56 80 ILE A N 1
ATOM 574 C CA . ILE A 1 80 ? 8.779 -6.371 -4.090 1.00 73.56 80 ILE A CA 1
ATOM 575 C C . ILE A 1 80 ? 8.723 -7.878 -4.321 1.00 73.56 80 ILE A C 1
ATOM 577 O O . ILE A 1 80 ? 7.937 -8.344 -5.141 1.00 73.56 80 ILE A O 1
ATOM 581 N N . LEU A 1 81 ? 9.535 -8.644 -3.591 1.00 73.31 81 LEU A N 1
ATOM 582 C CA . LEU A 1 81 ? 9.588 -10.092 -3.731 1.00 73.31 81 LEU A CA 1
ATOM 583 C C . LEU A 1 81 ? 8.257 -10.739 -3.333 1.00 73.31 81 LEU A C 1
ATOM 585 O O . LEU A 1 81 ? 7.762 -11.583 -4.068 1.00 73.31 81 LEU A O 1
ATOM 589 N N . CYS A 1 82 ? 7.641 -10.324 -2.224 1.00 73.62 82 CYS A N 1
ATOM 590 C CA . CYS A 1 82 ? 6.320 -10.798 -1.812 1.00 73.62 82 CYS A CA 1
ATOM 591 C C . CYS A 1 82 ? 5.255 -10.466 -2.859 1.00 73.62 82 CYS A C 1
ATOM 593 O O . CYS A 1 82 ? 4.480 -11.349 -3.217 1.00 73.62 82 CYS A O 1
ATOM 595 N N . ALA A 1 83 ? 5.237 -9.241 -3.389 1.00 78.94 83 ALA A N 1
ATOM 596 C CA . ALA A 1 83 ? 4.295 -8.878 -4.442 1.00 78.94 83 ALA A CA 1
ATOM 597 C C . ALA A 1 83 ? 4.516 -9.717 -5.713 1.00 78.94 83 ALA A C 1
ATOM 599 O O . ALA A 1 83 ? 3.559 -10.236 -6.279 1.00 78.94 83 ALA A O 1
ATOM 600 N N . ALA A 1 84 ? 5.771 -9.931 -6.121 1.00 79.31 84 ALA A N 1
ATOM 601 C CA . ALA A 1 84 ? 6.115 -10.725 -7.301 1.00 79.31 84 ALA A CA 1
ATOM 602 C C . ALA A 1 84 ? 5.765 -12.210 -7.139 1.00 79.31 84 ALA A C 1
ATOM 604 O O . ALA A 1 84 ? 5.176 -12.804 -8.038 1.00 79.31 84 ALA A O 1
ATOM 605 N N . VAL A 1 85 ? 6.074 -12.804 -5.982 1.00 81.12 85 VAL A N 1
ATOM 606 C CA . VAL A 1 85 ? 5.767 -14.212 -5.678 1.00 81.12 85 VAL A CA 1
ATOM 607 C C . VAL A 1 85 ? 4.259 -14.454 -5.631 1.00 81.12 85 VAL A C 1
ATOM 609 O O . VAL A 1 85 ? 3.798 -15.498 -6.083 1.00 81.12 85 VAL A O 1
ATOM 612 N N . ASN A 1 86 ? 3.484 -13.489 -5.131 1.00 79.00 86 ASN A N 1
ATOM 613 C CA . ASN A 1 86 ? 2.023 -13.579 -5.094 1.00 79.00 86 ASN A CA 1
ATOM 614 C C . ASN A 1 86 ? 1.349 -13.104 -6.397 1.00 79.00 86 ASN A C 1
ATOM 616 O O . ASN A 1 86 ? 0.123 -13.100 -6.468 1.00 79.00 86 ASN A O 1
ATOM 620 N N . GLY A 1 87 ? 2.115 -12.696 -7.418 1.00 78.50 87 GLY A N 1
ATOM 621 C CA . GLY A 1 87 ? 1.578 -12.219 -8.698 1.00 78.50 87 GLY A CA 1
ATOM 622 C C . GLY A 1 87 ? 0.808 -10.896 -8.606 1.00 78.50 87 GLY A C 1
ATOM 623 O O . GLY A 1 87 ? -0.056 -10.618 -9.432 1.00 78.50 87 GLY A O 1
ATOM 624 N N . GLN A 1 88 ? 1.094 -10.076 -7.597 1.00 80.25 88 GLN A N 1
ATOM 625 C CA . GLN A 1 88 ? 0.395 -8.824 -7.321 1.00 80.25 88 GLN A CA 1
ATOM 626 C C . GLN A 1 88 ? 0.963 -7.676 -8.163 1.00 80.25 88 GLN A C 1
ATOM 628 O O . GLN A 1 88 ? 1.590 -6.751 -7.641 1.00 80.25 88 GLN A O 1
ATOM 633 N N . CYS A 1 89 ? 0.737 -7.727 -9.479 1.00 77.44 89 CYS A N 1
ATOM 634 C CA . CYS A 1 89 ? 1.229 -6.729 -10.438 1.00 77.44 89 CYS A CA 1
ATOM 635 C C . CYS A 1 89 ? 0.843 -5.297 -10.039 1.00 77.44 89 CYS A C 1
ATOM 637 O O . CYS A 1 89 ? 1.694 -4.415 -10.030 1.00 77.44 89 CYS A O 1
ATOM 639 N N . ASN A 1 90 ? -0.392 -5.084 -9.581 1.00 78.56 90 ASN A N 1
ATOM 640 C CA . ASN A 1 90 ? -0.871 -3.754 -9.198 1.00 78.56 90 ASN A CA 1
ATOM 641 C C . ASN A 1 90 ? -0.136 -3.173 -7.975 1.00 78.56 90 ASN A C 1
ATOM 643 O O . ASN A 1 90 ? -0.000 -1.956 -7.854 1.00 78.56 90 ASN A O 1
ATOM 647 N N . ALA A 1 91 ? 0.321 -4.020 -7.045 1.00 76.38 91 ALA A N 1
ATOM 648 C CA . ALA A 1 91 ? 1.115 -3.575 -5.898 1.00 76.38 91 ALA A CA 1
ATOM 649 C C . ALA A 1 91 ? 2.536 -3.180 -6.336 1.00 76.38 91 ALA A C 1
ATOM 651 O O . ALA A 1 91 ? 3.090 -2.199 -5.838 1.00 76.38 91 ALA A O 1
ATOM 652 N N . ILE A 1 92 ? 3.098 -3.905 -7.311 1.00 77.81 92 ILE A N 1
ATOM 653 C CA . ILE A 1 92 ? 4.390 -3.594 -7.936 1.00 77.81 92 ILE A CA 1
ATOM 654 C C . ILE A 1 92 ? 4.305 -2.280 -8.714 1.00 77.81 92 ILE A C 1
ATOM 656 O O . ILE A 1 92 ? 5.164 -1.423 -8.530 1.00 77.81 92 ILE A O 1
ATOM 660 N N . GLU A 1 93 ? 3.265 -2.091 -9.527 1.00 78.81 93 GLU A N 1
ATOM 661 C CA . GLU A 1 93 ? 3.016 -0.849 -10.269 1.00 78.81 93 GLU A CA 1
ATOM 662 C C . GLU A 1 93 ? 2.950 0.353 -9.337 1.00 78.81 93 GLU A C 1
ATOM 664 O O . GLU A 1 93 ? 3.694 1.312 -9.523 1.00 78.81 93 GLU A O 1
ATOM 669 N N . LEU A 1 94 ? 2.135 0.267 -8.281 1.00 77.75 94 LEU A N 1
ATOM 670 C CA . LEU A 1 94 ? 2.078 1.293 -7.246 1.00 77.75 94 LEU A CA 1
ATOM 671 C C . LEU A 1 94 ? 3.468 1.589 -6.696 1.00 77.75 94 LEU A C 1
ATOM 673 O O . LEU A 1 94 ? 3.898 2.739 -6.651 1.00 77.75 94 LEU A O 1
ATOM 677 N N . LEU A 1 95 ? 4.201 0.556 -6.290 1.00 76.44 95 LEU A N 1
ATOM 678 C CA . LEU A 1 95 ? 5.530 0.742 -5.733 1.00 76.44 95 LEU A CA 1
ATOM 679 C C . LEU A 1 95 ? 6.487 1.413 -6.729 1.00 76.44 95 LEU A C 1
ATOM 681 O O . LEU A 1 95 ? 7.289 2.246 -6.310 1.00 76.44 95 LEU A O 1
ATOM 685 N N . LEU A 1 96 ? 6.388 1.092 -8.023 1.00 77.50 96 LEU A N 1
ATOM 686 C CA . LEU A 1 96 ? 7.153 1.729 -9.097 1.00 77.50 96 LEU A CA 1
ATOM 687 C C . LEU A 1 96 ? 6.772 3.202 -9.279 1.00 77.50 96 LEU A C 1
ATOM 689 O O . LEU A 1 96 ? 7.676 4.034 -9.360 1.00 77.50 96 LEU A O 1
ATOM 693 N N . GLU A 1 97 ? 5.480 3.545 -9.291 1.00 78.19 97 GLU A N 1
ATOM 694 C CA . GLU A 1 97 ? 5.005 4.938 -9.346 1.00 78.19 97 GLU A CA 1
ATOM 695 C C . GLU A 1 97 ? 5.610 5.760 -8.195 1.00 78.19 97 GLU A C 1
ATOM 697 O O . GLU A 1 97 ? 6.137 6.860 -8.383 1.00 78.19 97 GLU A O 1
ATOM 702 N N . TRP A 1 98 ? 5.594 5.196 -6.987 1.00 73.94 98 TRP A N 1
ATOM 703 C CA . TRP A 1 98 ? 6.146 5.841 -5.797 1.00 73.94 98 TRP A CA 1
ATOM 704 C C . TRP A 1 98 ? 7.678 5.899 -5.815 1.00 73.94 98 TRP A C 1
ATOM 706 O O . TRP A 1 98 ? 8.263 6.914 -5.426 1.00 73.94 98 TRP A O 1
ATOM 716 N N . ALA A 1 99 ? 8.347 4.846 -6.287 1.00 75.44 99 ALA A N 1
ATOM 717 C CA . ALA A 1 99 ? 9.796 4.826 -6.458 1.00 75.44 99 ALA A CA 1
ATOM 718 C C . ALA A 1 99 ? 10.256 5.870 -7.483 1.00 75.44 99 ALA A C 1
ATOM 720 O O . ALA A 1 99 ? 11.273 6.525 -7.256 1.00 75.44 99 ALA A O 1
ATOM 721 N N . LEU A 1 100 ? 9.491 6.077 -8.559 1.00 77.50 100 LEU A N 1
ATOM 722 C CA . LEU A 1 100 ? 9.719 7.139 -9.535 1.00 77.50 100 LEU A CA 1
ATOM 723 C C . LEU A 1 100 ? 9.596 8.515 -8.874 1.00 77.50 100 LEU A C 1
ATOM 725 O O . LEU A 1 100 ? 10.494 9.344 -9.020 1.00 77.50 100 LEU A O 1
ATOM 729 N N . HIS A 1 101 ? 8.535 8.740 -8.094 1.00 75.88 101 HIS A N 1
ATOM 730 C CA . HIS A 1 101 ? 8.339 9.996 -7.368 1.00 75.88 101 HIS A CA 1
ATOM 731 C C . HIS A 1 101 ? 9.524 10.304 -6.436 1.00 75.88 101 HIS A C 1
ATOM 733 O O . HIS A 1 101 ? 10.064 11.413 -6.441 1.00 75.88 101 HIS A O 1
ATOM 739 N N . LEU A 1 102 ? 9.998 9.295 -5.699 1.00 73.25 102 LEU A N 1
ATOM 740 C CA . LEU A 1 102 ? 11.156 9.425 -4.817 1.00 73.25 102 LEU A CA 1
ATOM 741 C C . LEU A 1 102 ? 12.468 9.618 -5.595 1.00 73.25 102 LEU A C 1
ATOM 743 O O . LEU A 1 102 ? 13.308 10.415 -5.183 1.00 73.25 102 LEU A O 1
ATOM 747 N N . ALA A 1 103 ? 12.660 8.927 -6.723 1.00 77.44 103 ALA A N 1
ATOM 748 C CA . ALA A 1 103 ? 13.835 9.093 -7.581 1.00 77.44 103 ALA A CA 1
ATOM 749 C C . ALA A 1 103 ? 13.913 10.516 -8.155 1.00 77.44 103 ALA A C 1
ATOM 751 O O . ALA A 1 103 ? 14.989 11.121 -8.142 1.00 77.44 103 ALA A O 1
ATOM 752 N N . CYS A 1 104 ? 12.775 11.079 -8.573 1.00 78.19 104 CYS A N 1
ATOM 753 C CA . CYS A 1 104 ? 12.654 12.480 -8.973 1.00 78.19 104 CYS A CA 1
ATOM 754 C C . CYS A 1 104 ? 13.020 13.423 -7.817 1.00 78.19 104 CYS A C 1
ATOM 756 O O . CYS A 1 104 ? 13.822 14.340 -8.002 1.00 78.19 104 CYS A O 1
ATOM 758 N N . GLN A 1 105 ? 12.514 13.160 -6.608 1.00 78.50 105 GLN A N 1
ATOM 759 C CA . GLN A 1 105 ? 12.807 13.966 -5.418 1.00 78.50 105 GLN A CA 1
ATOM 760 C C . GLN A 1 105 ? 14.288 13.903 -5.003 1.00 78.50 105 GLN A C 1
ATOM 762 O O . GLN A 1 105 ? 14.875 14.917 -4.629 1.00 78.50 105 GLN A O 1
ATOM 767 N N . ARG A 1 106 ? 14.923 12.731 -5.117 1.00 75.38 106 ARG A N 1
ATOM 768 C CA . ARG A 1 106 ? 16.343 12.502 -4.791 1.00 75.38 106 ARG A CA 1
ATOM 769 C C . ARG A 1 106 ? 17.299 12.887 -5.933 1.00 75.38 106 ARG A C 1
ATOM 771 O O . ARG A 1 106 ? 18.503 12.714 -5.781 1.00 75.38 106 ARG A O 1
ATOM 778 N N . ARG A 1 107 ? 16.801 13.434 -7.054 1.00 74.12 107 ARG A N 1
ATOM 779 C CA . ARG A 1 107 ? 17.576 13.797 -8.265 1.00 74.12 107 ARG A CA 1
ATOM 780 C C . ARG A 1 107 ? 18.313 12.619 -8.922 1.00 74.12 107 ARG A C 1
ATOM 782 O O . ARG A 1 107 ? 19.340 12.805 -9.571 1.00 74.12 107 ARG A O 1
ATOM 789 N N . HIS A 1 108 ? 17.789 11.404 -8.792 1.00 78.44 108 HIS A N 1
ATOM 790 C CA . HIS A 1 108 ? 18.322 10.217 -9.464 1.00 78.44 108 HIS A CA 1
ATOM 791 C C . HIS A 1 108 ? 17.762 10.120 -10.892 1.00 78.44 108 HIS A C 1
ATOM 793 O O . HIS A 1 108 ? 16.947 9.250 -11.201 1.00 78.44 108 HIS A O 1
ATOM 799 N N . SER A 1 109 ? 18.205 11.021 -11.772 1.00 77.62 109 SER A N 1
ATOM 800 C CA . SER A 1 109 ? 17.653 11.205 -13.123 1.00 77.62 109 SER A CA 1
ATOM 801 C C . SER A 1 109 ? 17.661 9.926 -13.968 1.00 77.62 109 SER A C 1
ATOM 803 O O . SER A 1 109 ? 16.690 9.641 -14.656 1.00 77.62 109 SER A O 1
ATOM 805 N N . ALA A 1 110 ? 18.724 9.118 -13.877 1.00 78.00 110 ALA A N 1
ATOM 806 C CA . ALA A 1 110 ? 18.841 7.875 -14.643 1.00 78.00 110 ALA A CA 1
ATOM 807 C C . ALA A 1 110 ? 17.832 6.800 -14.198 1.00 78.00 110 ALA A C 1
ATOM 809 O O . ALA A 1 110 ? 17.225 6.134 -15.033 1.00 78.00 110 ALA A O 1
ATOM 810 N N . ALA A 1 111 ? 17.621 6.655 -12.885 1.00 75.81 111 ALA A N 1
ATOM 811 C CA . ALA A 1 111 ? 16.637 5.717 -12.349 1.00 75.81 111 ALA A CA 1
ATOM 812 C C . ALA A 1 111 ? 15.207 6.172 -12.672 1.00 75.81 111 ALA A C 1
ATOM 814 O O . ALA A 1 111 ? 14.375 5.352 -13.050 1.00 75.81 111 ALA A O 1
ATOM 815 N N . ALA A 1 112 ? 14.943 7.480 -12.588 1.00 79.38 112 ALA A N 1
ATOM 816 C CA . ALA A 1 112 ? 13.653 8.055 -12.946 1.00 79.38 112 ALA A CA 1
ATOM 817 C C . ALA A 1 112 ? 13.311 7.824 -14.429 1.00 79.38 112 ALA A C 1
ATOM 819 O O . ALA A 1 112 ? 12.208 7.382 -14.729 1.00 79.38 112 ALA A O 1
ATOM 820 N N . SER A 1 113 ? 14.257 8.031 -15.352 1.00 80.62 113 SER A N 1
ATOM 821 C CA . SER A 1 113 ? 14.034 7.757 -16.780 1.00 80.62 113 SER A CA 1
ATOM 822 C C . SER A 1 113 ? 13.727 6.284 -17.066 1.00 80.62 113 SER A C 1
ATOM 824 O O . SER A 1 113 ? 12.848 5.996 -17.873 1.00 80.62 113 SER A O 1
ATOM 826 N N . LEU A 1 114 ? 14.416 5.346 -16.404 1.00 81.75 114 LEU A N 1
ATOM 827 C CA . LEU A 1 114 ? 14.158 3.911 -16.582 1.00 81.75 114 LEU A CA 1
ATOM 828 C C . LEU A 1 114 ? 12.786 3.496 -16.044 1.00 81.75 11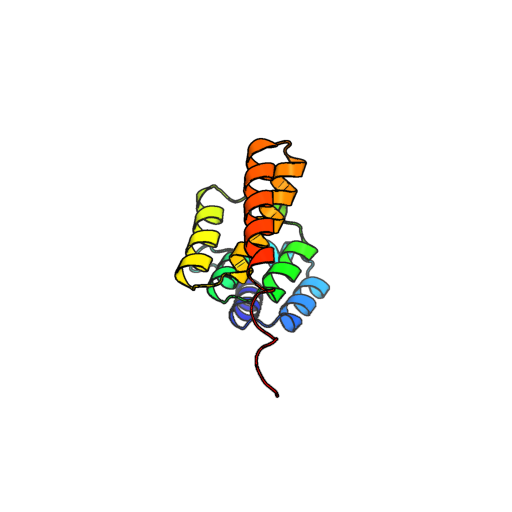4 LEU A C 1
ATOM 830 O O . LEU A 1 114 ? 12.079 2.741 -16.708 1.00 81.75 114 LEU A O 1
ATOM 834 N N . LEU A 1 115 ? 12.412 3.999 -14.865 1.00 79.25 115 LEU A N 1
ATOM 835 C CA . LEU A 1 115 ? 11.109 3.737 -14.253 1.00 79.25 115 LEU A CA 1
ATOM 836 C C . LEU A 1 115 ? 9.966 4.338 -15.080 1.00 79.25 115 LEU A C 1
ATOM 838 O O . LEU A 1 115 ? 8.962 3.666 -15.293 1.00 79.25 115 LEU A O 1
ATOM 842 N N . LEU A 1 116 ? 10.134 5.563 -15.589 1.00 80.25 116 LEU A N 1
ATOM 843 C CA . LEU A 1 116 ? 9.149 6.222 -16.447 1.00 80.25 116 LEU A CA 1
ATOM 844 C C . LEU A 1 116 ? 8.917 5.429 -17.739 1.00 80.25 116 LEU A C 1
ATOM 846 O O . LEU A 1 116 ? 7.776 5.129 -18.067 1.00 80.25 116 LEU A O 1
ATOM 850 N N . ASN A 1 117 ? 9.993 5.014 -18.416 1.00 84.12 117 ASN A N 1
ATOM 851 C CA . ASN A 1 117 ? 9.897 4.206 -19.632 1.00 84.12 117 ASN A CA 1
ATOM 852 C C . ASN A 1 117 ? 9.208 2.852 -19.377 1.00 84.12 117 ASN A C 1
ATOM 854 O O . ASN A 1 117 ? 8.460 2.364 -20.219 1.00 84.12 117 ASN A O 1
ATOM 858 N N . TRP A 1 118 ? 9.437 2.247 -18.207 1.00 81.75 118 TRP A N 1
ATOM 859 C CA . TRP A 1 118 ? 8.743 1.023 -17.797 1.00 81.75 118 TRP A CA 1
ATOM 860 C C . TRP A 1 118 ? 7.238 1.240 -17.603 1.00 81.75 118 TRP A C 1
ATOM 862 O O . TRP A 1 118 ? 6.445 0.431 -18.079 1.00 81.75 118 TRP A O 1
ATOM 872 N N . ILE A 1 119 ? 6.845 2.336 -16.949 1.00 76.62 119 ILE A N 1
ATOM 873 C CA . ILE A 1 119 ? 5.434 2.692 -16.738 1.00 76.62 119 ILE A CA 1
ATOM 874 C C . ILE A 1 119 ? 4.744 2.996 -18.076 1.00 76.62 119 ILE A C 1
ATOM 876 O O . ILE A 1 119 ? 3.656 2.481 -18.328 1.00 76.62 119 ILE A O 1
ATOM 880 N N . GLU A 1 120 ? 5.380 3.767 -18.964 1.00 81.56 120 GLU A N 1
ATOM 881 C CA . GLU A 1 120 ? 4.839 4.054 -20.302 1.00 81.56 120 GLU A CA 1
ATOM 882 C C . GLU A 1 120 ? 4.689 2.783 -21.149 1.00 81.56 120 GLU A C 1
ATOM 884 O O . GLU A 1 120 ? 3.672 2.599 -21.820 1.00 81.56 120 GLU A O 1
ATOM 889 N N . SER A 1 121 ? 5.657 1.864 -21.076 1.00 79.25 121 SER A N 1
ATOM 890 C CA . SER A 1 121 ? 5.580 0.581 -21.780 1.00 79.25 121 SER A CA 1
ATOM 891 C C . SER A 1 121 ? 4.453 -0.315 -21.258 1.00 79.25 121 SER A C 1
ATOM 893 O O . SER A 1 121 ? 3.888 -1.070 -22.048 1.00 79.25 121 SER A O 1
ATOM 895 N N . LEU A 1 122 ? 4.122 -0.253 -19.963 1.00 68.25 122 LEU A N 1
ATOM 896 C CA . LEU A 1 122 ? 2.975 -0.974 -19.400 1.00 68.25 122 LEU A CA 1
ATOM 897 C C . LEU A 1 122 ? 1.643 -0.357 -19.845 1.00 68.25 122 LEU A C 1
ATOM 899 O O . LEU A 1 122 ? 0.760 -1.083 -20.299 1.00 68.25 122 LEU A O 1
ATOM 903 N N . GLY A 1 123 ? 1.509 0.971 -19.776 1.00 62.88 123 GLY A N 1
ATOM 904 C CA . GLY A 1 123 ? 0.276 1.677 -20.152 1.00 62.88 123 GLY A CA 1
ATOM 905 C C . GLY A 1 123 ? -0.131 1.478 -21.616 1.00 62.88 123 GLY A C 1
ATOM 906 O O . GLY A 1 123 ? -1.314 1.523 -21.946 1.00 62.88 123 GLY A O 1
ATOM 907 N N . ASN A 1 124 ? 0.829 1.188 -22.497 1.00 58.50 124 ASN A N 1
ATOM 908 C CA . ASN A 1 124 ? 0.563 0.945 -23.913 1.00 58.50 124 ASN A CA 1
ATOM 909 C C . ASN A 1 124 ? 0.090 -0.490 -24.224 1.00 58.50 124 ASN A C 1
ATOM 911 O O . ASN A 1 124 ? -0.252 -0.781 -25.368 1.00 58.50 124 ASN A O 1
ATOM 915 N N . SER A 1 125 ? 0.073 -1.391 -23.235 1.00 56.12 125 SER A N 1
ATOM 916 C CA . SER A 1 125 ? -0.368 -2.782 -23.419 1.00 56.12 125 SER A CA 1
ATOM 917 C C .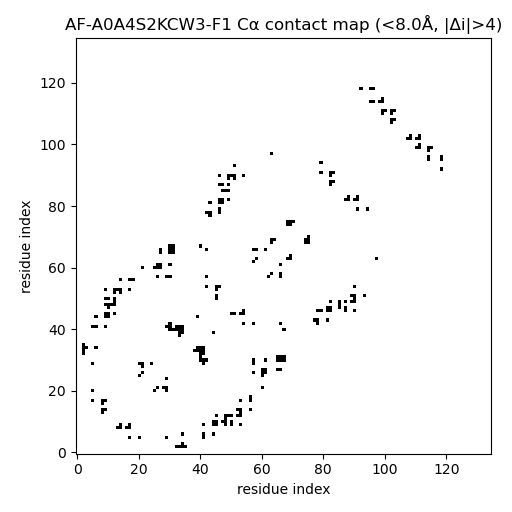 SER A 1 125 ? -1.880 -2.996 -23.239 1.00 56.12 125 SER A C 1
ATOM 919 O O . SER A 1 125 ? -2.387 -4.024 -23.675 1.00 56.12 125 SER A O 1
ATOM 921 N N . ASP A 1 126 ? -2.616 -2.011 -22.704 1.00 54.03 126 ASP A N 1
ATOM 922 C CA . ASP A 1 126 ? -4.059 -2.122 -22.399 1.00 54.03 126 ASP A CA 1
ATOM 923 C C . ASP A 1 126 ? -4.993 -1.481 -23.457 1.00 54.03 126 ASP A C 1
ATOM 925 O O . ASP A 1 126 ? -6.200 -1.373 -23.266 1.00 54.03 126 ASP A O 1
ATOM 929 N N . THR A 1 127 ? -4.469 -1.049 -24.613 1.00 50.75 127 THR A N 1
ATOM 930 C CA . THR A 1 127 ? -5.277 -0.456 -25.712 1.00 50.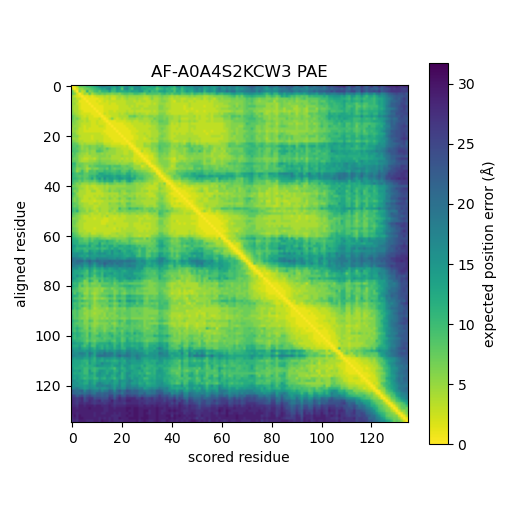75 127 THR A CA 1
ATOM 931 C C . THR A 1 127 ? -5.449 -1.375 -26.930 1.00 50.75 127 THR A C 1
ATOM 933 O O . THR A 1 127 ? -5.823 -0.921 -28.011 1.00 50.75 127 THR A O 1
ATOM 936 N N . GLY A 1 128 ? -5.197 -2.677 -26.763 1.00 51.66 128 GLY A N 1
ATOM 937 C CA . GLY A 1 128 ? -5.067 -3.632 -27.865 1.00 51.66 128 GLY A CA 1
ATOM 938 C C . GLY A 1 128 ? -6.293 -4.455 -28.265 1.00 51.66 128 GLY A C 1
ATOM 939 O O . GLY A 1 128 ? -6.271 -4.975 -29.370 1.00 51.66 128 GLY A O 1
ATOM 940 N N . ASP A 1 129 ? -7.353 -4.570 -27.458 1.00 50.22 129 ASP A N 1
ATOM 941 C CA . ASP A 1 129 ? -8.436 -5.526 -27.751 1.00 50.22 129 ASP A CA 1
ATOM 942 C C . ASP A 1 129 ? -9.816 -4.955 -27.413 1.00 50.22 129 ASP A C 1
ATOM 944 O O . ASP A 1 129 ? -10.259 -5.084 -26.280 1.00 50.22 129 ASP A O 1
ATOM 948 N N . ASN A 1 130 ? -10.509 -4.323 -28.377 1.00 51.03 130 ASN A N 1
ATOM 949 C CA . ASN A 1 130 ? -11.981 -4.178 -28.344 1.00 51.03 130 ASN A CA 1
ATOM 950 C C . ASN A 1 130 ? -12.621 -3.697 -29.664 1.00 51.03 130 ASN A C 1
ATOM 952 O O . ASN A 1 130 ? -13.581 -2.935 -29.642 1.00 51.03 130 ASN A O 1
ATOM 956 N N . ASN A 1 131 ? -12.146 -4.139 -30.836 1.00 50.78 131 ASN A N 1
ATOM 957 C CA . ASN A 1 131 ? -12.868 -3.871 -32.093 1.00 50.78 131 ASN A CA 1
ATOM 958 C C . ASN A 1 131 ? -12.727 -4.992 -33.138 1.00 50.78 131 ASN A C 1
ATOM 960 O O . ASN A 1 131 ? -12.297 -4.757 -34.261 1.00 50.78 131 ASN A O 1
ATOM 964 N N . THR A 1 132 ? -13.141 -6.219 -32.798 1.00 51.50 132 THR A N 1
ATOM 965 C CA . THR A 1 132 ? -13.472 -7.215 -33.839 1.00 51.50 132 THR A CA 1
ATOM 966 C C . THR A 1 132 ? -14.608 -8.139 -33.406 1.00 51.50 132 THR A C 1
ATOM 968 O O . THR A 1 132 ? -14.423 -9.326 -33.160 1.00 51.50 132 THR A O 1
ATOM 971 N N . SER A 1 133 ? -15.815 -7.594 -33.283 1.00 53.47 133 SER A N 1
ATOM 972 C CA . SER A 1 133 ? -17.061 -8.364 -33.374 1.00 53.47 133 SER A CA 1
ATOM 973 C C . SER A 1 133 ? -18.208 -7.418 -33.710 1.00 53.47 133 SER A C 1
ATOM 975 O O . SER A 1 133 ? -18.690 -6.720 -32.829 1.00 53.47 133 SER A O 1
ATOM 977 N N . GLN A 1 134 ? -18.598 -7.403 -34.989 1.00 46.09 134 GLN A N 1
ATOM 978 C CA . GLN A 1 134 ? -19.975 -7.388 -35.516 1.00 46.09 134 GLN A CA 1
ATOM 979 C C . GLN A 1 134 ? -20.048 -6.663 -36.870 1.00 46.09 134 GLN A C 1
ATOM 981 O O . GLN A 1 134 ? -20.238 -5.451 -36.942 1.00 46.09 134 GLN A O 1
ATOM 986 N N . SER A 1 135 ? -19.959 -7.452 -37.942 1.00 40.44 135 SER A N 1
ATOM 987 C CA . SER A 1 135 ? -20.719 -7.267 -39.184 1.00 40.44 135 SER A CA 1
ATOM 988 C C . SER A 1 135 ? -20.934 -8.630 -39.822 1.00 40.44 135 SER A C 1
ATOM 990 O O . SER A 1 135 ? -19.899 -9.299 -40.048 1.00 40.44 135 SER A O 1
#

Sequence (135 aa):
NLFSAVHCAVYQGSAHCLELLINKFGGQAVAAPRDSSCGLLPLHVEASAGSVKCARLILNSVGPELAGLETTDFGRTLLILCAAVNGQCNAIELLLEWALHLACQRRHSAAASLLLNWIESLGNSDTGDNNTSQS